Protein AF-A0A3B8R9E9-F1 (afdb_monomer)

Solvent-accessible surface area (backbone atoms only — not comparable to full-atom values): 7910 Å² total; per-residue (Å²): 133,67,53,86,63,65,32,71,59,82,56,64,46,71,49,72,71,57,78,67,48,87,86,60,76,97,75,67,92,55,97,74,45,78,90,72,31,77,39,65,69,57,92,85,34,73,48,46,55,46,18,52,51,32,53,78,43,42,96,69,59,94,44,67,72,58,50,52,53,50,50,54,52,49,51,46,51,55,60,73,65,45,82,57,52,85,53,50,85,75,56,85,48,64,53,78,55,67,84,47,95,59,24,66,60,44,26,51,55,36,17,58,70,66,38,56,73,68,55,25,53,53,59,75,45,69,87,110

Structure (mmCIF, N/CA/C/O backbone):
data_AF-A0A3B8R9E9-F1
#
_entry.id   AF-A0A3B8R9E9-F1
#
loop_
_atom_site.group_PDB
_atom_site.id
_atom_site.type_symbol
_atom_site.label_atom_id
_atom_site.label_alt_id
_atom_site.label_comp_id
_atom_site.label_asym_id
_atom_site.label_entity_id
_atom_site.label_seq_id
_atom_site.pdbx_PDB_ins_code
_atom_site.Cartn_x
_atom_site.Cartn_y
_atom_site.Cartn_z
_atom_site.occupancy
_atom_site.B_iso_or_equiv
_atom_site.auth_seq_id
_atom_site.auth_comp_id
_atom_site.auth_asym_id
_atom_site.auth_atom_id
_atom_site.pdbx_PDB_model_num
ATOM 1 N N . VAL A 1 1 ? 20.830 -6.294 1.725 1.00 44.34 1 VAL A N 1
ATOM 2 C CA . VAL A 1 1 ? 20.543 -5.879 0.331 1.00 44.34 1 VAL A CA 1
ATOM 3 C C . VAL A 1 1 ? 19.472 -4.838 0.498 1.00 44.34 1 VAL A C 1
ATOM 5 O O . VAL A 1 1 ? 18.475 -5.195 1.088 1.00 44.34 1 VAL A O 1
ATOM 8 N N . THR A 1 2 ? 19.711 -3.575 0.154 1.00 51.25 2 THR A N 1
ATOM 9 C CA . THR A 1 2 ? 18.706 -2.544 0.434 1.00 51.25 2 THR A CA 1
ATOM 10 C C . THR A 1 2 ? 17.597 -2.617 -0.610 1.00 51.25 2 THR A C 1
ATOM 12 O O . THR A 1 2 ? 17.887 -2.730 -1.805 1.00 51.25 2 THR A O 1
ATOM 15 N N . ASP A 1 3 ? 16.340 -2.512 -0.184 1.00 60.72 3 ASP A N 1
ATOM 16 C CA . ASP A 1 3 ? 15.167 -2.512 -1.072 1.00 60.72 3 ASP A CA 1
ATOM 17 C C . ASP A 1 3 ? 14.981 -1.184 -1.832 1.00 60.72 3 ASP A C 1
ATOM 19 O O . ASP A 1 3 ? 13.965 -0.958 -2.486 1.00 60.72 3 ASP A O 1
ATOM 23 N N . ARG A 1 4 ? 16.024 -0.339 -1.860 1.00 62.94 4 ARG A N 1
ATOM 24 C CA . ARG A 1 4 ? 16.156 0.931 -2.612 1.00 62.94 4 ARG A CA 1
ATOM 25 C C . ARG A 1 4 ? 15.824 0.862 -4.108 1.00 62.94 4 ARG A C 1
ATOM 27 O O . ARG A 1 4 ? 15.844 1.865 -4.808 1.00 62.94 4 ARG A O 1
ATOM 34 N N . TYR A 1 5 ? 15.662 -0.338 -4.654 1.00 71.44 5 TYR A N 1
ATOM 35 C CA . TYR A 1 5 ? 15.314 -0.539 -6.059 1.00 71.44 5 TYR A CA 1
ATOM 36 C C . TYR A 1 5 ? 13.828 -0.848 -6.256 1.00 71.44 5 TYR A C 1
ATOM 38 O O . TYR A 1 5 ? 13.407 -1.012 -7.398 1.00 71.44 5 TYR A O 1
ATOM 46 N N . CYS A 1 6 ? 13.042 -0.910 -5.172 1.00 79.31 6 CYS A N 1
ATOM 47 C CA . CYS A 1 6 ? 11.605 -1.182 -5.194 1.00 79.31 6 CYS A CA 1
ATOM 48 C C . CYS A 1 6 ? 11.264 -2.446 -6.004 1.00 79.31 6 CYS A C 1
ATOM 50 O O . CYS A 1 6 ? 10.344 -2.460 -6.822 1.00 79.31 6 CYS A O 1
ATOM 52 N N . CYS A 1 7 ? 12.065 -3.500 -5.831 1.00 83.06 7 CYS A N 1
ATOM 53 C CA . CYS A 1 7 ? 11.949 -4.719 -6.630 1.00 83.06 7 CYS A CA 1
ATOM 54 C C . CYS A 1 7 ? 11.025 -5.774 -6.017 1.00 83.06 7 CYS A C 1
ATOM 56 O O . CYS A 1 7 ? 10.704 -6.760 -6.677 1.00 83.06 7 CYS A O 1
ATOM 58 N N . SER A 1 8 ? 10.653 -5.599 -4.757 1.00 83.50 8 SER A N 1
ATOM 59 C CA . SER A 1 8 ? 9.840 -6.518 -3.977 1.00 83.50 8 SER A CA 1
ATOM 60 C C . SER A 1 8 ? 8.591 -5.796 -3.491 1.00 83.50 8 SER A C 1
ATOM 62 O O . SER A 1 8 ? 8.602 -4.603 -3.188 1.00 83.50 8 SER A O 1
ATOM 64 N N . LEU A 1 9 ? 7.494 -6.538 -3.466 1.00 86.75 9 LEU A N 1
ATOM 65 C CA . LEU A 1 9 ? 6.211 -6.133 -2.931 1.00 86.75 9 LEU A CA 1
ATOM 66 C C . LEU A 1 9 ? 5.655 -7.295 -2.126 1.00 86.75 9 LEU A C 1
ATOM 68 O O . LEU A 1 9 ? 5.687 -8.437 -2.584 1.00 86.75 9 LEU A O 1
ATOM 72 N N . PHE A 1 10 ? 5.093 -6.973 -0.975 1.00 84.00 10 PHE A N 1
ATOM 73 C CA . PHE A 1 10 ? 4.294 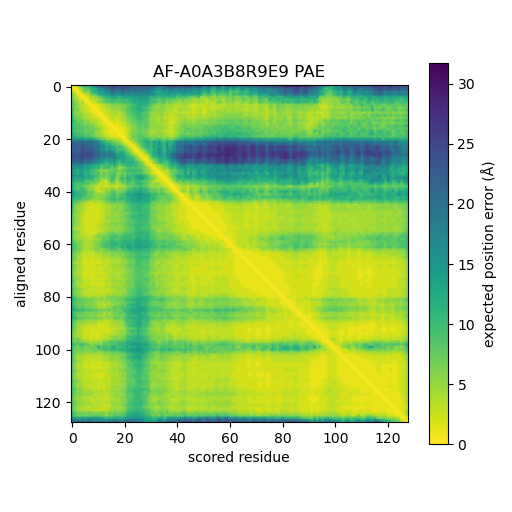-7.888 -0.184 1.00 84.00 10 PHE A CA 1
ATOM 74 C C . PHE A 1 10 ? 3.089 -7.115 0.354 1.00 84.00 10 PHE A C 1
ATOM 76 O O . PHE A 1 10 ? 3.140 -5.894 0.532 1.00 84.00 10 PHE A O 1
ATOM 83 N N . LEU A 1 11 ? 1.985 -7.820 0.558 1.00 84.38 11 LEU A N 1
ATOM 84 C CA . LEU A 1 11 ? 0.832 -7.305 1.274 1.00 84.38 11 LEU A CA 1
ATOM 85 C C . LEU A 1 11 ? 0.805 -7.995 2.619 1.00 84.38 11 LEU A C 1
ATOM 87 O O . LEU A 1 11 ? 0.691 -9.216 2.698 1.00 84.38 11 LEU A O 1
ATOM 91 N N . ALA A 1 12 ? 0.849 -7.182 3.655 1.00 82.25 12 ALA A N 1
ATOM 92 C CA . ALA A 1 12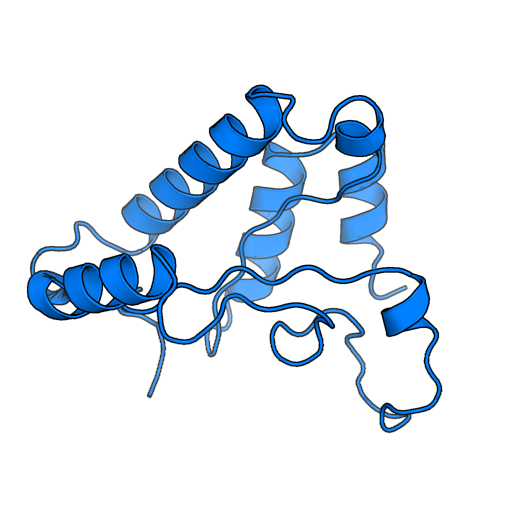 ? 0.656 -7.632 5.006 1.00 82.25 12 ALA A CA 1
ATOM 93 C C . ALA A 1 12 ? -0.669 -7.069 5.541 1.00 82.25 12 ALA A C 1
ATOM 95 O O . ALA A 1 12 ? -1.106 -5.986 5.142 1.00 82.25 12 ALA A O 1
ATOM 96 N N . VAL A 1 13 ? -1.310 -7.789 6.462 1.00 83.12 13 VAL A N 1
ATOM 97 C CA . VAL A 1 13 ? -2.436 -7.306 7.271 1.00 83.12 13 VAL A CA 1
ATOM 98 C C . VAL A 1 13 ? -2.216 -7.737 8.714 1.00 83.12 13 VAL A C 1
ATOM 100 O O . VAL A 1 13 ? -1.913 -8.901 8.968 1.00 83.12 13 VAL A O 1
ATOM 103 N N . ASN A 1 14 ? -2.422 -6.818 9.655 1.00 80.56 14 ASN A N 1
ATOM 104 C CA . ASN A 1 14 ? -2.448 -7.147 11.074 1.00 80.56 14 ASN A CA 1
ATOM 105 C C . ASN A 1 14 ? -3.862 -7.009 11.659 1.00 80.56 14 ASN A C 1
ATOM 107 O O . ASN A 1 14 ? -4.695 -6.256 11.149 1.00 80.56 14 ASN A O 1
ATOM 111 N N . THR A 1 15 ? -4.142 -7.758 12.723 1.00 77.75 15 THR A N 1
ATOM 112 C CA . THR A 1 15 ? -5.424 -7.728 13.444 1.00 77.75 15 THR A CA 1
ATOM 113 C C . THR A 1 15 ? -5.178 -7.447 14.917 1.00 77.75 15 THR A C 1
ATOM 115 O O . THR A 1 15 ? -4.109 -7.765 15.427 1.00 77.75 15 THR A O 1
ATOM 118 N N . LEU A 1 16 ? -6.173 -6.888 15.616 1.00 76.62 16 LEU A N 1
ATOM 119 C CA . LEU A 1 16 ? -6.072 -6.682 17.067 1.00 76.62 16 LEU A CA 1
ATOM 120 C C . LEU A 1 16 ? -5.788 -7.993 17.809 1.00 76.62 16 LEU A C 1
ATOM 122 O O . LEU A 1 16 ? -4.954 -7.999 18.697 1.00 76.62 16 LEU A O 1
ATOM 126 N N . GLU A 1 17 ? -6.415 -9.097 17.392 1.00 80.75 17 GLU A N 1
ATOM 127 C CA . GLU A 1 17 ? -6.154 -10.434 17.942 1.00 80.75 17 GLU A CA 1
ATOM 128 C C . GLU A 1 17 ? -4.671 -10.807 17.866 1.00 80.75 17 GLU A C 1
ATOM 130 O O . GLU A 1 17 ? -4.095 -11.247 18.855 1.00 80.75 17 GLU A O 1
ATOM 135 N N . TYR A 1 18 ? -4.055 -10.619 16.698 1.00 75.50 18 TYR A N 1
ATOM 136 C CA . TYR A 1 18 ? -2.652 -10.963 16.492 1.00 75.50 18 TYR A CA 1
ATOM 137 C C . TYR A 1 18 ? -1.725 -10.034 17.297 1.00 75.50 18 TYR A C 1
ATOM 139 O O . TYR A 1 18 ? -0.834 -10.512 17.990 1.00 75.50 18 TYR A O 1
ATOM 147 N N . LEU A 1 19 ? -2.014 -8.726 17.314 1.00 70.44 19 LEU A N 1
ATOM 148 C CA . LEU A 1 19 ? -1.296 -7.718 18.115 1.00 70.44 19 LEU A CA 1
ATOM 149 C C . LEU A 1 19 ? -1.421 -7.893 19.641 1.00 70.44 19 LEU A C 1
ATOM 151 O O . LEU A 1 19 ? -0.673 -7.264 20.398 1.00 70.44 19 LEU A O 1
ATOM 155 N N . GLU A 1 20 ? -2.427 -8.638 20.097 1.00 72.94 20 GLU A N 1
ATOM 156 C CA . GLU A 1 20 ? -2.690 -8.952 21.505 1.00 72.94 20 GLU A CA 1
ATOM 157 C C . GLU A 1 20 ? -2.190 -10.352 21.895 1.00 72.94 20 GLU A C 1
ATOM 159 O O . GLU A 1 20 ? -2.342 -10.748 23.050 1.00 72.94 20 GLU A O 1
ATOM 164 N N . SER A 1 21 ? -1.605 -11.111 20.961 1.00 70.81 21 SER A N 1
ATOM 165 C CA . SER A 1 21 ? -1.057 -12.432 21.260 1.00 70.81 21 SER A CA 1
ATOM 166 C C . SER A 1 21 ? 0.255 -12.322 22.054 1.00 70.81 21 SER A C 1
ATOM 168 O O . SER A 1 21 ? 1.160 -11.582 21.685 1.00 70.81 21 SER A O 1
ATOM 170 N N . ASP A 1 22 ? 0.363 -13.069 23.160 1.00 59.97 22 ASP A N 1
ATOM 171 C CA . ASP A 1 22 ? 1.551 -13.120 24.041 1.00 59.97 22 ASP A CA 1
ATOM 172 C C . ASP A 1 22 ? 2.736 -13.906 23.419 1.00 59.97 22 ASP A C 1
ATOM 174 O O . ASP A 1 22 ? 3.700 -14.234 24.114 1.00 59.97 22 ASP A O 1
ATOM 178 N N . ASP A 1 23 ? 2.652 -14.272 22.135 1.00 58.59 23 ASP A N 1
ATOM 179 C CA . ASP A 1 23 ? 3.642 -15.110 21.444 1.00 58.59 23 ASP A CA 1
ATOM 180 C C . ASP A 1 23 ? 4.830 -14.302 20.869 1.00 58.59 23 ASP A C 1
ATOM 182 O O . ASP A 1 23 ? 5.790 -14.904 20.381 1.00 58.59 23 ASP A O 1
ATOM 186 N N . GLU A 1 24 ? 4.812 -12.964 20.959 1.00 55.97 24 GLU A N 1
ATOM 187 C CA . GLU A 1 24 ? 5.911 -12.086 20.525 1.00 55.97 24 GLU A CA 1
ATOM 188 C C . GLU A 1 24 ? 6.794 -11.630 21.706 1.00 55.97 24 GLU A C 1
ATOM 190 O O . GLU A 1 24 ? 6.320 -11.355 22.812 1.00 55.97 24 GLU A O 1
ATOM 195 N N . GLU A 1 25 ? 8.116 -11.596 21.487 1.00 54.69 25 GLU A N 1
ATOM 196 C CA . GLU A 1 25 ? 9.101 -11.193 22.499 1.00 54.69 25 GLU A CA 1
ATOM 197 C C . GLU A 1 25 ? 8.822 -9.744 22.971 1.00 54.69 25 GLU A C 1
ATOM 199 O O . GLU A 1 25 ? 8.587 -8.861 22.150 1.00 54.69 25 GLU A O 1
ATOM 204 N N . PRO A 1 26 ? 8.867 -9.461 24.286 1.00 50.16 26 PRO A N 1
ATOM 205 C CA . PRO A 1 26 ? 8.310 -8.244 24.898 1.00 50.16 26 PRO A CA 1
ATOM 206 C C . PRO A 1 26 ? 9.045 -6.920 24.599 1.00 50.16 26 PRO A C 1
ATOM 208 O O . PRO A 1 26 ? 8.743 -5.917 25.247 1.00 50.16 26 PRO A O 1
ATOM 211 N N . ASP A 1 27 ? 9.997 -6.900 23.666 1.00 46.97 27 ASP A N 1
ATOM 212 C CA . ASP A 1 27 ? 10.987 -5.825 23.514 1.00 46.97 27 ASP A CA 1
ATOM 213 C C . ASP A 1 27 ? 11.005 -5.146 22.129 1.00 46.97 27 ASP A C 1
ATOM 215 O O . ASP A 1 27 ? 11.922 -4.363 21.876 1.00 46.97 27 ASP A O 1
ATOM 219 N N . ASP A 1 28 ? 10.024 -5.368 21.242 1.00 51.59 28 ASP A N 1
ATOM 220 C CA . ASP A 1 28 ? 9.967 -4.577 20.005 1.00 51.59 28 ASP A CA 1
ATOM 221 C C . ASP A 1 28 ? 9.249 -3.233 20.238 1.00 51.59 28 ASP A C 1
ATOM 223 O O . ASP A 1 28 ? 8.048 -3.153 20.520 1.00 51.59 28 ASP A O 1
ATOM 227 N N . GLU A 1 29 ? 10.010 -2.138 20.150 1.00 51.19 29 GLU A N 1
ATOM 228 C CA . GLU A 1 29 ? 9.532 -0.753 20.276 1.00 51.19 29 GLU A CA 1
ATOM 229 C C . GLU A 1 29 ? 8.513 -0.372 19.178 1.00 51.19 29 GLU A C 1
ATOM 231 O O . GLU A 1 29 ? 7.948 0.730 19.199 1.00 51.19 29 GLU A O 1
ATOM 236 N N . SER A 1 30 ? 8.219 -1.279 18.241 1.00 52.94 30 SER A N 1
ATOM 237 C CA . SER A 1 30 ? 7.322 -1.031 17.121 1.00 52.94 30 SER A CA 1
ATOM 238 C C . SER A 1 30 ? 6.443 -2.243 16.816 1.00 52.94 30 SER A C 1
ATOM 240 O O . SER A 1 30 ? 6.761 -3.011 15.929 1.00 52.94 30 SER A O 1
ATOM 242 N N . LYS A 1 31 ? 5.244 -2.306 17.422 1.00 55.81 31 LYS A N 1
ATOM 243 C CA . LYS A 1 31 ? 4.119 -3.233 17.106 1.00 55.81 31 LYS A CA 1
ATOM 244 C C . LYS A 1 31 ? 3.684 -3.324 15.619 1.00 55.81 31 LYS A C 1
ATOM 246 O O . LYS A 1 31 ? 2.609 -3.830 15.304 1.00 55.81 31 LYS A O 1
ATOM 251 N N . TRP A 1 32 ? 4.403 -2.688 14.705 1.00 61.44 32 TRP A N 1
ATOM 252 C CA . TRP A 1 32 ? 3.983 -2.404 13.341 1.00 61.44 32 TRP A CA 1
ATOM 253 C C . TRP A 1 32 ? 5.072 -2.735 12.314 1.00 61.44 32 TRP A C 1
ATOM 255 O O . TRP A 1 32 ? 5.021 -2.190 11.210 1.00 61.44 32 TRP A O 1
ATOM 265 N N . HIS A 1 33 ? 6.023 -3.626 12.612 1.00 61.03 33 HIS A N 1
ATOM 266 C CA . HIS A 1 33 ? 6.998 -4.059 11.611 1.00 61.03 33 HIS A CA 1
ATOM 267 C C . HIS A 1 33 ? 6.389 -5.034 10.595 1.00 61.03 33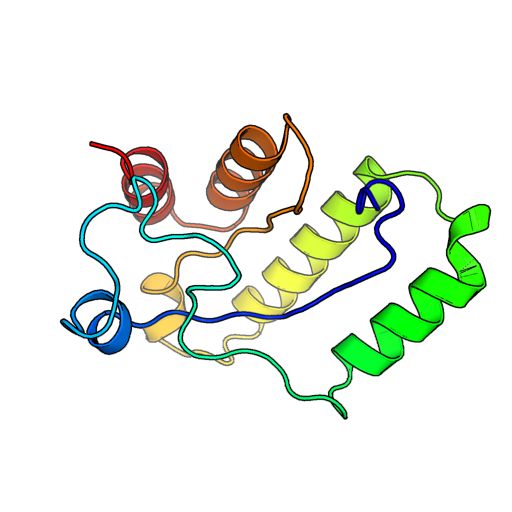 HIS A C 1
ATOM 269 O O . HIS A 1 33 ? 5.615 -5.904 10.978 1.00 61.03 33 HIS A O 1
ATOM 275 N N . PRO A 1 34 ? 6.686 -4.911 9.288 1.00 61.06 34 PRO A N 1
ATOM 276 C CA . PRO A 1 34 ? 6.053 -5.741 8.264 1.00 61.06 34 PRO A CA 1
ATOM 277 C C . PRO A 1 34 ? 6.180 -7.266 8.432 1.00 61.06 34 PRO A C 1
ATOM 279 O O . PRO A 1 34 ? 5.335 -8.004 7.929 1.00 61.06 34 PRO A O 1
ATOM 282 N N . ASP A 1 35 ? 7.229 -7.736 9.103 1.00 57.81 35 ASP A N 1
ATOM 283 C CA . ASP A 1 35 ? 7.481 -9.138 9.452 1.00 57.81 35 ASP A CA 1
ATOM 284 C C . ASP A 1 35 ? 6.713 -9.623 10.695 1.00 57.81 35 ASP A C 1
ATOM 286 O O . ASP A 1 35 ? 6.590 -10.831 10.888 1.00 57.81 35 ASP A O 1
ATOM 290 N N . GLU A 1 36 ? 6.112 -8.707 11.457 1.00 58.34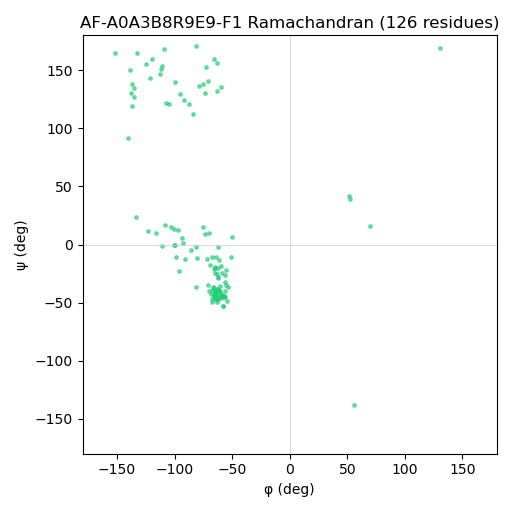 36 GLU A N 1
ATOM 291 C CA . GLU A 1 36 ? 5.256 -8.954 12.632 1.00 58.34 36 GLU A CA 1
ATOM 292 C C . GLU A 1 36 ? 3.755 -8.833 12.301 1.00 58.34 36 GLU A C 1
ATOM 294 O O . GLU A 1 36 ? 2.895 -8.699 13.172 1.00 58.34 36 GLU A O 1
ATOM 299 N N . TRP A 1 37 ? 3.380 -8.796 11.020 1.00 72.12 37 TRP A N 1
ATOM 300 C CA . TRP A 1 37 ? 1.968 -8.724 10.640 1.00 72.12 37 TRP A CA 1
ATOM 301 C C . TRP A 1 37 ? 1.423 -10.136 10.448 1.00 72.12 37 TRP A C 1
ATOM 303 O O . TRP A 1 37 ? 1.927 -10.908 9.633 1.00 72.12 37 TRP A O 1
ATOM 313 N N . GLY A 1 38 ? 0.344 -10.457 11.165 1.00 70.31 38 GLY A N 1
ATOM 314 C CA . GLY A 1 38 ? -0.157 -11.830 11.263 1.00 70.31 38 GLY A CA 1
ATOM 315 C C . GLY A 1 38 ? -0.606 -12.502 9.969 1.00 70.31 38 GLY A C 1
ATOM 316 O O . GLY A 1 38 ? -0.793 -13.719 9.943 1.00 70.31 38 GLY A O 1
ATOM 317 N N . TYR A 1 39 ? -0.782 -11.742 8.887 1.00 75.31 39 TYR A N 1
ATOM 318 C CA . TYR A 1 39 ? -1.192 -12.272 7.594 1.00 75.31 39 TYR A CA 1
ATOM 319 C C . TYR A 1 39 ? -0.383 -11.633 6.468 1.00 75.31 39 TYR A C 1
ATOM 321 O O . TYR A 1 39 ? -0.479 -10.430 6.247 1.00 75.31 39 TYR A O 1
ATOM 329 N N . SER A 1 40 ? 0.352 -12.446 5.710 1.00 74.25 40 SER A N 1
ATOM 330 C CA . SER A 1 40 ? 1.079 -12.030 4.507 1.00 74.25 40 SER A CA 1
ATOM 331 C C . SER A 1 40 ? 0.596 -12.779 3.266 1.00 74.25 40 SER A C 1
ATOM 333 O O . SER A 1 40 ? -0.036 -13.840 3.346 1.00 74.25 40 SER A O 1
ATOM 335 N N . ASP A 1 41 ? 0.859 -12.220 2.087 1.00 77.12 41 ASP A N 1
ATOM 336 C CA . ASP A 1 41 ? 0.583 -12.901 0.832 1.00 77.12 41 ASP A CA 1
ATOM 337 C C . ASP A 1 41 ? 1.556 -14.075 0.587 1.00 77.12 41 ASP A C 1
ATOM 339 O O . ASP A 1 41 ? 2.742 -14.025 0.901 1.00 77.12 41 ASP A O 1
ATOM 343 N N . GLY A 1 42 ? 1.039 -15.188 0.057 1.00 75.56 42 GLY A N 1
ATOM 344 C CA . GLY A 1 42 ? 1.814 -16.422 -0.124 1.00 75.56 42 GLY A CA 1
ATOM 345 C C . GLY A 1 42 ? 2.701 -16.450 -1.380 1.00 75.56 42 GLY A C 1
ATOM 346 O O . GLY A 1 42 ? 2.554 -15.643 -2.292 1.00 75.56 42 GLY A O 1
ATOM 347 N N . HIS A 1 43 ? 3.557 -17.475 -1.480 1.00 73.75 43 HIS A N 1
ATOM 348 C CA . HIS A 1 43 ? 4.565 -17.655 -2.543 1.00 73.75 43 HIS A CA 1
ATOM 349 C C . HIS A 1 43 ? 4.040 -17.644 -3.996 1.00 73.75 43 HIS A C 1
ATOM 351 O O . HIS A 1 43 ? 4.814 -17.371 -4.908 1.00 73.75 43 HIS A O 1
ATOM 357 N N . ASP A 1 44 ? 2.756 -17.925 -4.230 1.00 81.44 44 ASP A N 1
ATOM 358 C CA . ASP A 1 44 ? 2.138 -17.932 -5.569 1.00 81.44 44 ASP A CA 1
ATOM 359 C C . ASP A 1 44 ? 1.182 -16.741 -5.804 1.00 81.44 44 ASP A C 1
ATOM 361 O O . ASP A 1 44 ? 0.357 -16.768 -6.725 1.00 81.44 44 ASP A O 1
ATOM 365 N N . SER A 1 45 ? 1.265 -15.690 -4.977 1.00 86.75 45 SER A N 1
ATOM 366 C CA . SER A 1 45 ? 0.411 -14.503 -5.091 1.00 86.75 45 SER A CA 1
ATOM 367 C C . SER A 1 45 ? 0.670 -13.716 -6.387 1.00 86.75 45 SER A C 1
ATOM 369 O O . SER A 1 45 ? 1.733 -13.789 -7.014 1.00 86.75 45 SER A O 1
ATOM 371 N N . GLU A 1 46 ? -0.304 -12.897 -6.794 1.00 89.44 46 GLU A N 1
ATOM 372 C CA . GLU A 1 46 ? -0.099 -11.939 -7.890 1.00 89.44 46 GLU A CA 1
ATOM 373 C C . GLU A 1 46 ? 0.989 -10.901 -7.554 1.00 89.44 46 GLU A C 1
ATOM 375 O O . GLU A 1 46 ? 1.687 -10.436 -8.454 1.00 89.44 46 GLU A O 1
ATOM 380 N N . LEU A 1 47 ? 1.205 -10.590 -6.271 1.00 88.44 47 LEU A N 1
ATOM 381 C CA . LEU A 1 47 ? 2.267 -9.684 -5.822 1.00 88.44 47 LEU A CA 1
ATOM 382 C C . LEU A 1 47 ? 3.659 -10.305 -5.965 1.00 88.44 47 LEU A C 1
ATOM 384 O O . LEU A 1 47 ? 4.588 -9.604 -6.363 1.00 88.44 47 LEU A O 1
ATOM 388 N N . VAL A 1 48 ? 3.812 -11.618 -5.768 1.00 86.56 48 VAL A N 1
ATOM 389 C CA . VAL A 1 48 ? 5.074 -12.316 -6.064 1.00 86.56 48 VAL A CA 1
ATOM 390 C C . VAL A 1 48 ? 5.386 -12.260 -7.564 1.00 86.56 48 VAL A C 1
ATOM 392 O O . VAL A 1 48 ? 6.524 -11.995 -7.965 1.00 86.56 48 VAL A O 1
ATOM 395 N N . LYS A 1 49 ? 4.377 -12.436 -8.427 1.00 90.38 49 LYS A N 1
ATOM 396 C CA . LYS A 1 49 ? 4.544 -12.303 -9.889 1.00 90.38 49 LYS A CA 1
ATOM 397 C C . LYS A 1 49 ? 4.903 -10.869 -10.295 1.00 90.38 49 LYS A C 1
ATOM 399 O O . LYS A 1 49 ? 5.759 -10.669 -11.164 1.00 90.38 49 LYS A O 1
ATOM 404 N N . LEU A 1 50 ? 4.286 -9.872 -9.658 1.00 90.94 50 LEU A N 1
ATOM 405 C CA . LEU A 1 50 ? 4.621 -8.459 -9.849 1.00 90.94 50 LEU A CA 1
ATOM 406 C C . LEU A 1 50 ? 6.042 -8.148 -9.374 1.00 90.94 50 LEU A C 1
ATOM 408 O O . LEU A 1 50 ? 6.789 -7.528 -10.124 1.00 90.94 50 LEU A O 1
ATOM 412 N N . SER A 1 51 ? 6.453 -8.647 -8.208 1.00 89.62 51 SER A N 1
ATOM 413 C CA . SER A 1 51 ? 7.819 -8.512 -7.682 1.00 89.62 51 SER A CA 1
ATOM 414 C C . SER A 1 51 ? 8.850 -9.071 -8.656 1.00 89.62 51 SER A C 1
ATOM 416 O O . SER A 1 51 ? 9.826 -8.408 -8.995 1.00 89.62 51 SER A O 1
ATOM 418 N N . LYS A 1 52 ? 8.594 -10.256 -9.223 1.00 89.50 52 LYS A N 1
ATOM 419 C CA . LYS A 1 52 ? 9.448 -10.807 -10.282 1.00 89.50 52 LYS A CA 1
ATOM 420 C C . LYS A 1 52 ? 9.552 -9.861 -11.484 1.00 89.50 52 LYS A C 1
ATOM 422 O O . LYS A 1 52 ? 10.647 -9.631 -11.989 1.00 89.50 52 LYS A O 1
ATOM 427 N N . THR A 1 53 ? 8.431 -9.288 -11.916 1.00 90.56 53 THR A N 1
ATOM 428 C CA . THR A 1 53 ? 8.399 -8.345 -13.045 1.00 90.56 53 THR A CA 1
ATOM 429 C C . THR A 1 53 ? 9.167 -7.058 -12.727 1.00 90.56 53 THR A C 1
ATOM 431 O O . THR A 1 53 ? 9.921 -6.572 -13.570 1.00 90.56 53 THR A O 1
ATOM 434 N N . LEU A 1 54 ? 9.024 -6.517 -11.515 1.00 89.69 54 LEU A N 1
ATOM 435 C CA . LEU A 1 54 ? 9.770 -5.349 -11.043 1.00 89.69 54 LEU A CA 1
ATOM 436 C C . LEU A 1 54 ? 11.271 -5.637 -11.012 1.00 89.69 54 LEU A C 1
ATOM 438 O O . LEU A 1 54 ? 12.047 -4.864 -11.567 1.00 89.69 54 LEU A O 1
ATOM 442 N N . TRP A 1 55 ? 11.676 -6.785 -10.465 1.00 88.81 55 TRP A N 1
ATOM 443 C CA . TRP A 1 55 ? 13.069 -7.224 -10.464 1.00 88.81 55 TRP A CA 1
ATOM 444 C C . TRP A 1 55 ? 13.643 -7.357 -11.880 1.00 88.81 55 TRP A C 1
ATOM 446 O O . TRP A 1 55 ? 14.746 -6.887 -12.145 1.00 88.81 55 TRP A O 1
ATOM 456 N N . GLU A 1 56 ? 12.909 -7.943 -12.824 1.00 91.31 56 GLU A N 1
ATOM 457 C CA . GLU A 1 56 ? 13.365 -8.077 -14.216 1.00 91.31 56 GLU A CA 1
ATOM 458 C C . GLU A 1 56 ? 13.529 -6.717 -14.923 1.00 91.31 56 GLU A C 1
ATOM 460 O O . GLU A 1 56 ? 14.343 -6.593 -15.839 1.00 91.31 56 GLU A O 1
ATOM 465 N N . ASN A 1 57 ? 12.811 -5.682 -14.470 1.00 89.00 57 ASN A N 1
ATOM 466 C CA . ASN A 1 57 ? 12.753 -4.365 -15.110 1.00 89.00 57 ASN A CA 1
ATOM 467 C C . ASN A 1 57 ? 13.318 -3.215 -14.252 1.00 89.00 57 ASN A C 1
ATOM 469 O O . ASN A 1 57 ? 13.194 -2.054 -14.648 1.00 89.00 57 ASN A O 1
ATOM 473 N N . HIS A 1 58 ? 13.974 -3.497 -13.121 1.00 86.44 58 HIS A N 1
ATOM 474 C CA . HIS A 1 58 ? 14.390 -2.483 -12.137 1.00 86.44 58 HIS A CA 1
ATOM 475 C C . HIS A 1 58 ? 15.264 -1.364 -12.722 1.00 86.44 58 HIS A C 1
ATOM 477 O O . HIS A 1 58 ? 15.142 -0.206 -12.336 1.00 86.44 58 HIS A O 1
ATOM 483 N N . ASN A 1 59 ? 16.085 -1.677 -13.730 1.00 86.94 59 ASN A N 1
ATOM 484 C CA . ASN A 1 59 ? 16.93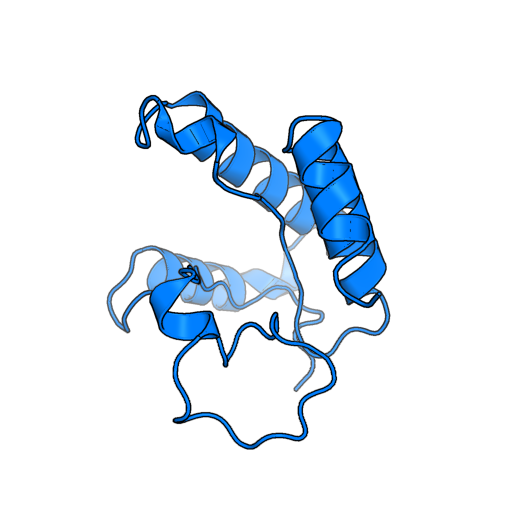0 -0.700 -14.428 1.00 86.94 59 ASN A CA 1
ATOM 485 C C . ASN A 1 59 ? 16.149 0.333 -15.262 1.00 86.94 59 ASN A C 1
ATOM 487 O O . ASN A 1 59 ? 16.739 1.286 -15.764 1.00 86.94 59 ASN A O 1
ATOM 491 N N . THR A 1 60 ? 14.843 0.132 -15.451 1.00 87.38 60 THR A N 1
ATOM 492 C CA . THR A 1 60 ? 13.959 1.015 -16.228 1.00 87.38 60 THR A CA 1
ATOM 493 C C . THR A 1 60 ? 12.953 1.769 -15.360 1.00 87.38 60 THR A C 1
ATOM 495 O O . THR A 1 60 ? 12.174 2.564 -15.887 1.00 87.38 60 THR A O 1
ATOM 498 N N . LEU A 1 61 ? 12.962 1.542 -14.040 1.00 81.88 61 LEU A N 1
ATOM 499 C CA . LEU A 1 61 ? 12.061 2.235 -13.129 1.00 81.88 61 LEU A CA 1
ATOM 500 C C . LEU A 1 61 ? 12.356 3.746 -13.140 1.00 81.88 61 LEU A C 1
ATOM 502 O O . LEU A 1 61 ? 13.513 4.141 -12.986 1.00 81.88 61 LEU A O 1
ATOM 506 N N . PRO A 1 62 ? 11.330 4.610 -13.266 1.00 84.69 62 PRO A N 1
ATOM 507 C CA . PRO A 1 62 ? 11.517 6.065 -13.267 1.00 84.69 62 PRO A CA 1
ATOM 508 C C . PRO A 1 62 ? 12.058 6.642 -11.946 1.00 84.69 62 PRO A C 1
ATOM 510 O O . PRO A 1 62 ? 12.413 7.819 -11.900 1.00 84.69 62 PRO A O 1
ATOM 513 N N . GLY A 1 63 ? 12.096 5.835 -10.881 1.00 85.69 63 GLY A N 1
ATOM 514 C CA . GLY A 1 63 ? 12.591 6.181 -9.548 1.00 85.69 63 GLY A CA 1
ATOM 515 C C . GLY A 1 63 ? 11.608 5.809 -8.433 1.00 85.69 63 GLY A C 1
ATOM 516 O O . GLY A 1 63 ? 10.443 5.501 -8.693 1.00 85.69 63 GLY A O 1
ATOM 517 N N . GLU A 1 64 ? 12.073 5.884 -7.185 1.00 86.06 64 GLU A N 1
ATOM 518 C CA . GLU A 1 64 ? 11.308 5.523 -5.978 1.00 86.06 64 GLU A CA 1
ATOM 519 C C . GLU A 1 64 ? 10.014 6.342 -5.843 1.00 86.06 64 GLU A C 1
ATOM 521 O O . GLU A 1 64 ? 8.938 5.787 -5.648 1.00 86.06 64 GLU A O 1
ATOM 526 N N . ALA A 1 65 ? 10.069 7.659 -6.069 1.00 87.88 65 ALA A N 1
ATOM 527 C CA . ALA A 1 65 ? 8.885 8.518 -5.981 1.00 87.88 65 ALA A CA 1
ATOM 528 C C . ALA A 1 65 ? 7.778 8.125 -6.977 1.00 87.88 65 ALA A C 1
ATOM 530 O O . ALA A 1 65 ? 6.592 8.225 -6.665 1.00 87.88 65 ALA A O 1
ATOM 531 N N . PHE A 1 66 ? 8.139 7.674 -8.184 1.00 89.31 66 PHE A N 1
ATOM 532 C CA . PHE A 1 66 ? 7.153 7.168 -9.143 1.00 89.31 66 PHE A CA 1
ATOM 533 C C . PHE A 1 66 ? 6.501 5.886 -8.617 1.00 89.31 66 PHE A C 1
ATOM 535 O O . PHE A 1 66 ? 5.280 5.744 -8.678 1.00 89.31 66 PHE A O 1
ATOM 542 N N . PHE A 1 67 ? 7.313 4.985 -8.065 1.00 90.31 67 PHE A N 1
ATOM 543 C CA . PHE A 1 67 ? 6.854 3.728 -7.495 1.00 90.31 67 PHE A CA 1
ATOM 544 C C . PHE A 1 67 ? 5.918 3.940 -6.298 1.00 90.31 67 PHE A C 1
ATOM 546 O O . PHE A 1 67 ? 4.807 3.415 -6.294 1.00 90.31 67 PHE A O 1
ATOM 553 N N . PHE A 1 68 ? 6.304 4.775 -5.331 1.00 91.69 68 PHE A N 1
ATOM 554 C CA . PHE A 1 68 ? 5.477 5.082 -4.162 1.00 91.69 68 PHE A CA 1
ATOM 555 C C . PHE A 1 68 ? 4.139 5.710 -4.556 1.00 91.69 68 PHE A C 1
ATOM 557 O O . PHE A 1 68 ? 3.093 5.291 -4.067 1.00 91.69 68 PHE A O 1
ATOM 564 N N . ASN A 1 69 ? 4.134 6.642 -5.515 1.00 93.31 69 ASN A N 1
ATOM 565 C CA . ASN A 1 69 ? 2.891 7.219 -6.032 1.00 93.31 69 ASN A CA 1
ATOM 566 C C . ASN A 1 69 ? 1.993 6.174 -6.712 1.00 93.31 69 ASN A C 1
ATOM 568 O O . ASN A 1 69 ? 0.767 6.222 -6.560 1.00 93.31 69 ASN A O 1
ATOM 572 N N . ALA A 1 70 ? 2.579 5.226 -7.450 1.00 93.31 70 ALA A N 1
ATOM 573 C CA . ALA A 1 70 ? 1.836 4.127 -8.057 1.00 93.31 70 ALA A CA 1
ATOM 574 C C . ALA A 1 70 ? 1.225 3.205 -6.988 1.00 93.31 70 ALA A C 1
ATOM 576 O O . ALA A 1 70 ? 0.046 2.867 -7.088 1.00 93.31 70 ALA A O 1
ATOM 577 N N . MET A 1 71 ? 1.980 2.874 -5.936 1.00 93.50 71 MET A N 1
ATOM 578 C CA . MET A 1 71 ? 1.505 2.055 -4.818 1.00 93.50 71 MET A CA 1
ATOM 579 C C . MET A 1 71 ? 0.385 2.737 -4.029 1.00 93.50 71 MET A C 1
ATOM 581 O O . MET A 1 71 ? -0.664 2.130 -3.829 1.00 93.50 71 MET A O 1
ATOM 585 N N . ILE A 1 72 ? 0.534 4.020 -3.677 1.00 95.44 72 ILE A N 1
ATOM 586 C CA . ILE A 1 72 ? -0.530 4.813 -3.033 1.00 95.44 72 ILE A CA 1
ATOM 587 C C . ILE A 1 72 ? -1.789 4.825 -3.909 1.00 95.44 72 ILE A C 1
ATOM 589 O O . ILE A 1 72 ? -2.899 4.616 -3.418 1.00 95.44 72 ILE A O 1
ATOM 593 N N . SER A 1 73 ? -1.634 5.019 -5.221 1.00 96.31 73 SER A N 1
ATOM 594 C CA . SER A 1 73 ? -2.761 5.024 -6.161 1.00 96.31 73 SER A CA 1
ATOM 595 C C . SER A 1 73 ? -3.447 3.660 -6.267 1.00 96.31 73 SER A C 1
ATOM 597 O O . SER A 1 73 ? -4.670 3.598 -6.403 1.00 96.31 73 SER A O 1
ATOM 599 N N . ALA A 1 74 ? -2.686 2.567 -6.220 1.00 94.50 74 ALA A N 1
ATOM 600 C CA . ALA A 1 74 ? -3.226 1.212 -6.219 1.00 94.50 74 ALA A CA 1
ATOM 601 C C . ALA A 1 74 ? -3.988 0.923 -4.918 1.00 94.50 74 ALA A C 1
ATOM 603 O O . ALA A 1 74 ? -5.135 0.487 -4.967 1.00 94.50 74 ALA A O 1
ATOM 604 N N . MET A 1 75 ? -3.409 1.252 -3.761 1.00 93.50 75 MET A N 1
ATOM 605 C CA . MET A 1 75 ? -4.063 1.076 -2.462 1.00 93.50 75 MET A CA 1
ATOM 606 C C . MET A 1 75 ? -5.340 1.901 -2.339 1.00 93.50 75 MET A C 1
ATOM 608 O O . MET A 1 75 ? -6.358 1.398 -1.869 1.00 93.50 75 MET A O 1
ATOM 612 N N . LYS A 1 76 ? -5.328 3.137 -2.847 1.00 95.06 76 LYS A N 1
ATOM 613 C CA . LYS A 1 76 ? -6.531 3.964 -2.927 1.00 95.06 76 LYS A CA 1
ATOM 614 C C . LYS A 1 76 ? -7.627 3.303 -3.761 1.00 95.06 76 LYS A C 1
ATOM 616 O O . LYS A 1 76 ? -8.772 3.289 -3.337 1.00 95.06 76 LYS A O 1
ATOM 621 N N . GLN A 1 77 ? -7.291 2.718 -4.911 1.00 95.38 77 GLN A N 1
ATOM 622 C CA . GLN A 1 77 ? -8.273 1.989 -5.723 1.00 95.38 77 GLN A CA 1
ATOM 623 C C . GLN A 1 77 ? -8.838 0.770 -4.989 1.00 95.38 77 GLN A C 1
ATOM 625 O O . GLN A 1 77 ? -10.033 0.506 -5.092 1.00 95.38 77 GLN A O 1
ATOM 630 N N . VAL A 1 78 ? -8.010 0.043 -4.230 1.00 91.88 78 VAL A N 1
ATOM 631 C CA . VAL A 1 78 ? -8.478 -1.076 -3.398 1.00 91.88 78 VAL A CA 1
ATOM 632 C C . VAL A 1 78 ? -9.447 -0.576 -2.326 1.00 91.88 78 VAL A C 1
ATOM 634 O O . VAL A 1 78 ? -10.537 -1.133 -2.200 1.00 91.88 78 VAL A O 1
ATOM 637 N N . LYS A 1 79 ? -9.105 0.502 -1.614 1.00 92.56 79 LYS A N 1
ATOM 638 C CA . LYS A 1 79 ? -9.987 1.145 -0.632 1.00 92.56 79 LYS A CA 1
ATOM 639 C C . LYS A 1 79 ? -11.313 1.586 -1.267 1.00 92.56 79 LYS A C 1
ATOM 641 O O . LYS A 1 79 ? -12.384 1.184 -0.818 1.00 92.56 79 LYS A O 1
ATOM 646 N N . ASP A 1 80 ? -11.240 2.347 -2.358 1.00 93.69 80 ASP A N 1
ATOM 647 C CA . ASP A 1 80 ? -12.395 2.935 -3.047 1.00 93.69 80 ASP A CA 1
ATOM 648 C C . ASP A 1 80 ? -13.271 1.879 -3.751 1.00 93.69 80 ASP A C 1
ATOM 650 O O . ASP A 1 80 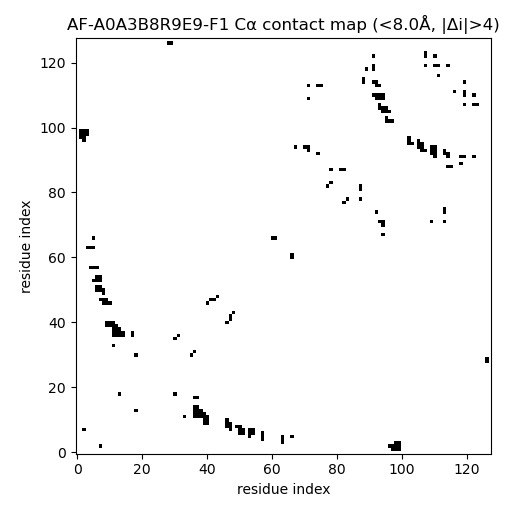? -14.434 2.142 -4.059 1.00 93.69 80 ASP A O 1
ATOM 654 N N . SER A 1 81 ? -12.751 0.666 -3.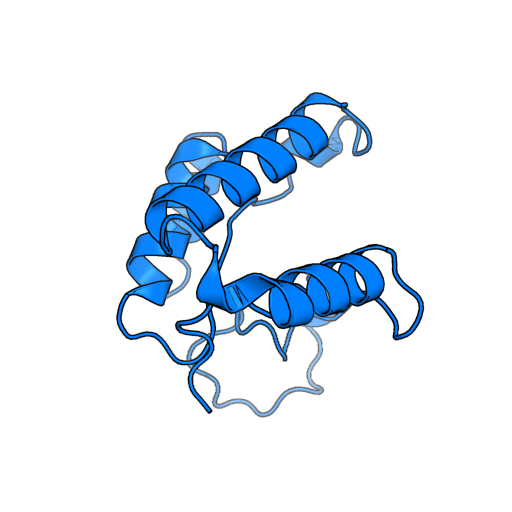984 1.00 94.19 81 SER A N 1
ATOM 655 C CA . SER A 1 81 ? -13.536 -0.453 -4.524 1.00 94.19 81 SER A CA 1
ATOM 656 C C . SER A 1 81 ? -14.644 -0.928 -3.578 1.00 94.19 81 SER A C 1
ATOM 658 O O . SER A 1 81 ? -15.575 -1.604 -4.017 1.00 94.19 81 SER A O 1
ATOM 660 N N . GLY A 1 82 ? -14.541 -0.607 -2.282 1.00 88.62 82 GLY A N 1
ATOM 661 C CA . GLY A 1 82 ? -15.496 -1.033 -1.263 1.00 88.62 82 GLY A CA 1
ATOM 662 C C . GLY A 1 82 ? -15.451 -2.531 -0.954 1.00 88.62 82 GLY A C 1
ATOM 663 O O . GLY A 1 82 ? -16.384 -3.045 -0.339 1.00 88.62 82 GLY A O 1
ATOM 664 N N . ILE A 1 83 ? -14.388 -3.244 -1.349 1.00 92.00 83 ILE A N 1
ATOM 665 C CA . ILE A 1 83 ? -14.241 -4.691 -1.111 1.00 92.00 83 ILE A CA 1
ATOM 666 C C . ILE A 1 83 ? -14.284 -5.062 0.384 1.00 92.00 83 ILE A C 1
ATOM 668 O O . ILE A 1 83 ? -14.691 -6.170 0.727 1.00 92.00 83 ILE A O 1
ATOM 672 N N . PHE A 1 84 ? -13.943 -4.121 1.272 1.00 87.44 84 PHE A N 1
ATOM 673 C CA . PHE A 1 84 ? -14.012 -4.277 2.730 1.00 87.44 84 PHE A CA 1
ATOM 674 C C . PHE A 1 84 ? -15.338 -3.785 3.344 1.00 87.44 84 PHE A C 1
ATOM 676 O O . PHE A 1 84 ? -15.530 -3.872 4.556 1.00 87.44 84 PHE A O 1
ATOM 683 N N . GLY A 1 85 ? -16.286 -3.299 2.534 1.00 91.19 85 GLY A N 1
ATOM 684 C CA . GLY A 1 85 ? -17.600 -2.845 2.994 1.00 91.19 85 GLY A CA 1
ATOM 685 C C . GLY A 1 85 ? -17.515 -1.770 4.082 1.00 91.19 85 GLY A C 1
ATOM 686 O O . GLY A 1 85 ? -16.673 -0.874 4.019 1.00 91.19 85 GLY A O 1
ATOM 687 N N . GLU A 1 86 ? -18.371 -1.875 5.101 1.00 87.81 86 GLU A N 1
ATOM 688 C CA . GLU A 1 86 ? -18.439 -0.924 6.227 1.00 87.81 86 GLU A CA 1
ATOM 689 C C . GLU A 1 86 ? -17.145 -0.885 7.061 1.00 87.81 86 GLU A C 1
ATOM 691 O O . GLU A 1 86 ? -16.817 0.151 7.631 1.00 87.81 86 GLU A O 1
ATOM 696 N N . ARG A 1 87 ? -16.360 -1.972 7.058 1.00 87.12 87 ARG A N 1
ATOM 697 C CA . ARG A 1 87 ? -15.078 -2.070 7.777 1.00 87.12 87 ARG A CA 1
ATOM 698 C C . ARG A 1 87 ? -13.967 -1.232 7.149 1.00 87.12 87 ARG A C 1
ATOM 700 O O . ARG A 1 87 ? -12.926 -1.065 7.768 1.00 87.12 87 ARG A O 1
ATOM 707 N N . THR A 1 88 ? -14.148 -0.726 5.928 1.00 88.38 88 THR A N 1
ATOM 708 C CA . THR A 1 88 ? -13.114 0.057 5.225 1.00 88.38 88 THR A CA 1
ATOM 709 C C . THR A 1 88 ? -12.642 1.257 6.054 1.00 88.38 88 THR A C 1
ATOM 711 O O . THR A 1 88 ? -11.458 1.584 6.027 1.00 88.38 88 THR A O 1
ATOM 714 N N . GLU A 1 89 ? -13.552 1.868 6.819 1.00 87.00 89 GLU A N 1
ATOM 715 C CA . GLU A 1 89 ? -13.285 3.012 7.707 1.00 87.00 89 GLU A CA 1
ATOM 716 C C . GLU A 1 89 ? -12.686 2.610 9.071 1.00 87.00 89 GLU A C 1
ATOM 718 O O . GLU A 1 89 ? -12.378 3.476 9.884 1.00 87.00 89 GLU A O 1
ATOM 723 N N . GLU A 1 90 ? -12.518 1.311 9.339 1.00 89.75 90 GLU A N 1
ATOM 724 C CA . GLU A 1 90 ? -11.819 0.769 10.517 1.00 89.75 90 GLU A CA 1
ATOM 725 C C . GLU A 1 90 ? -10.370 0.358 10.183 1.00 89.75 90 GLU A C 1
ATOM 727 O O . GLU A 1 90 ? -9.587 0.066 11.085 1.00 89.75 90 GLU A O 1
ATOM 732 N N . ILE A 1 91 ? -10.004 0.316 8.896 1.00 90.69 91 ILE A N 1
ATOM 733 C CA . ILE A 1 91 ? -8.685 -0.120 8.423 1.00 90.69 91 ILE A CA 1
ATOM 734 C C . ILE A 1 91 ? -7.785 1.099 8.226 1.00 90.69 91 ILE A C 1
ATOM 736 O O . ILE A 1 91 ? -8.141 2.031 7.506 1.00 90.69 91 ILE A O 1
ATOM 740 N N . THR A 1 92 ? -6.581 1.053 8.795 1.00 92.62 92 THR A N 1
ATOM 741 C CA . THR A 1 92 ? -5.522 2.026 8.504 1.00 92.62 92 THR A CA 1
ATOM 742 C C . THR A 1 92 ? -4.706 1.572 7.298 1.00 92.62 92 THR A C 1
ATOM 744 O O . THR A 1 92 ? -4.089 0.512 7.307 1.00 92.62 92 THR A O 1
ATOM 747 N N . TRP A 1 93 ? -4.675 2.405 6.265 1.00 93.12 93 TRP A N 1
ATOM 748 C CA . TRP A 1 93 ? -4.000 2.157 4.997 1.00 93.12 93 TRP A CA 1
ATOM 749 C C . TRP A 1 93 ? -2.706 2.965 4.905 1.00 93.12 93 TRP A C 1
ATOM 751 O O . TRP A 1 93 ? -2.754 4.192 4.930 1.00 93.12 93 TRP A O 1
ATOM 761 N N . PHE A 1 94 ? -1.559 2.320 4.734 1.00 94.00 94 PHE A N 1
ATOM 762 C CA . PHE A 1 94 ? -0.287 2.995 4.472 1.00 94.00 94 PHE A CA 1
ATOM 763 C C . PHE A 1 94 ? 0.652 2.097 3.662 1.00 94.00 94 PHE A C 1
ATOM 765 O O . PHE A 1 94 ? 0.410 0.897 3.538 1.00 94.00 94 PHE A O 1
ATOM 772 N N . ILE A 1 95 ? 1.697 2.685 3.085 1.00 93.00 95 ILE A N 1
ATOM 773 C CA . ILE A 1 95 ? 2.790 1.937 2.457 1.00 93.00 95 ILE A CA 1
ATOM 774 C C . ILE A 1 95 ? 4.070 2.138 3.265 1.00 93.00 95 ILE A C 1
ATOM 776 O O . ILE A 1 95 ? 4.278 3.211 3.827 1.00 93.00 95 ILE A O 1
ATOM 780 N N . SER A 1 96 ? 4.918 1.115 3.302 1.00 89.19 96 SER A N 1
ATOM 781 C CA . SER A 1 96 ? 6.219 1.138 3.976 1.00 89.19 96 SER A CA 1
ATOM 782 C C . SER A 1 96 ? 7.298 0.565 3.053 1.00 89.19 96 SER A C 1
ATOM 784 O O . SER A 1 96 ? 6.993 -0.045 2.022 1.00 89.19 96 SER A O 1
ATOM 786 N N . ILE A 1 97 ? 8.559 0.798 3.402 1.00 87.19 97 ILE A N 1
ATOM 787 C CA . ILE A 1 97 ? 9.733 0.278 2.705 1.00 87.19 97 ILE A CA 1
ATOM 788 C C . ILE A 1 97 ? 10.762 -0.193 3.737 1.00 87.19 97 ILE A C 1
ATOM 790 O O . ILE A 1 97 ? 11.100 0.530 4.670 1.00 87.19 97 ILE A O 1
ATOM 794 N N . SER A 1 98 ? 11.266 -1.410 3.561 1.00 80.75 98 SER A N 1
ATOM 795 C CA . SER A 1 98 ? 12.327 -1.995 4.381 1.00 80.75 98 SER A CA 1
ATOM 796 C C . SER A 1 98 ? 13.694 -1.366 4.090 1.00 80.75 98 SER A C 1
ATOM 798 O O . SER A 1 98 ? 13.968 -0.910 2.976 1.00 80.75 98 SER A O 1
ATOM 800 N N . ASP A 1 99 ? 14.576 -1.375 5.094 1.00 75.81 99 ASP A N 1
ATOM 801 C CA . ASP A 1 99 ? 15.974 -0.929 4.993 1.00 75.81 99 ASP A CA 1
ATOM 802 C C . ASP A 1 99 ? 16.151 0.490 4.402 1.00 75.81 99 ASP A C 1
ATOM 804 O O . ASP A 1 99 ? 17.073 0.742 3.614 1.00 75.81 99 ASP A O 1
ATOM 808 N N . ASN A 1 100 ? 15.265 1.425 4.765 1.00 79.12 100 ASN A N 1
ATOM 809 C CA . ASN A 1 100 ? 15.323 2.823 4.334 1.00 79.12 100 ASN A CA 1
ATOM 810 C C . ASN A 1 100 ? 15.065 3.782 5.507 1.00 79.12 100 ASN A C 1
ATOM 812 O O . ASN A 1 100 ? 14.036 3.692 6.172 1.00 79.12 100 ASN A O 1
ATOM 816 N N . ASP A 1 101 ? 15.971 4.741 5.711 1.00 81.06 101 ASP A N 1
ATOM 817 C CA . ASP A 1 101 ? 15.868 5.750 6.775 1.00 81.06 101 ASP A CA 1
ATOM 818 C C . ASP A 1 101 ? 14.626 6.657 6.627 1.00 81.06 101 ASP A C 1
ATOM 820 O O . ASP A 1 101 ? 14.202 7.283 7.595 1.00 81.06 101 ASP A O 1
ATOM 824 N N . ASP A 1 102 ? 14.034 6.739 5.429 1.00 84.50 102 ASP A N 1
ATOM 825 C CA . ASP A 1 102 ? 12.846 7.558 5.139 1.00 84.50 102 ASP A CA 1
ATOM 826 C C . ASP A 1 102 ? 11.516 6.786 5.264 1.00 84.50 102 ASP A C 1
ATOM 828 O O . ASP A 1 102 ? 10.451 7.323 4.950 1.00 84.50 102 ASP A O 1
ATOM 832 N N . ALA A 1 103 ? 11.548 5.525 5.719 1.00 86.31 103 ALA A N 1
ATOM 833 C CA . ALA A 1 103 ? 10.363 4.670 5.814 1.00 86.31 103 ALA A CA 1
ATOM 834 C C . ALA A 1 103 ? 9.246 5.295 6.666 1.00 86.31 103 ALA A C 1
ATOM 836 O O . ALA A 1 103 ? 8.102 5.353 6.228 1.00 86.31 103 ALA A O 1
ATOM 837 N N . GLU A 1 104 ? 9.574 5.852 7.834 1.00 87.38 104 GLU A N 1
ATOM 838 C CA . GLU A 1 104 ? 8.582 6.455 8.735 1.00 87.38 104 GLU A CA 1
ATOM 839 C C . GLU A 1 104 ? 7.878 7.668 8.102 1.00 87.38 104 GLU A C 1
ATOM 841 O O . GLU A 1 104 ? 6.660 7.808 8.199 1.00 87.38 104 GLU A O 1
ATOM 846 N N . ASN A 1 105 ? 8.612 8.510 7.366 1.00 91.19 105 ASN A N 1
ATOM 847 C CA . ASN A 1 105 ? 8.012 9.638 6.647 1.00 91.19 105 ASN A CA 1
ATOM 848 C C . ASN A 1 105 ? 7.092 9.159 5.511 1.00 91.19 105 ASN A C 1
ATOM 850 O O . ASN A 1 105 ? 6.053 9.776 5.243 1.00 91.19 105 ASN A O 1
ATOM 854 N N . LEU A 1 106 ? 7.455 8.067 4.831 1.00 92.25 106 LEU A N 1
ATOM 855 C CA . LEU A 1 106 ? 6.624 7.447 3.800 1.00 92.25 106 LEU A CA 1
ATOM 856 C C . LEU A 1 106 ? 5.332 6.863 4.394 1.00 92.25 106 LEU A C 1
ATOM 858 O O . LEU A 1 106 ? 4.244 7.101 3.860 1.00 92.25 106 LEU A O 1
ATOM 862 N N . GLU A 1 107 ? 5.439 6.149 5.511 1.00 92.69 107 GLU A N 1
ATOM 863 C CA . GLU A 1 107 ? 4.300 5.601 6.251 1.00 92.69 107 GLU A CA 1
ATOM 864 C C . GLU A 1 107 ? 3.342 6.713 6.674 1.00 92.69 107 GLU A C 1
ATOM 866 O O . GLU A 1 107 ? 2.159 6.682 6.337 1.00 92.69 107 GLU A O 1
ATOM 871 N N . ASP A 1 108 ? 3.862 7.745 7.335 1.00 94.19 108 ASP A N 1
ATOM 872 C CA . ASP A 1 108 ? 3.071 8.857 7.852 1.00 94.19 108 ASP A CA 1
ATOM 873 C C . ASP A 1 108 ? 2.392 9.646 6.722 1.00 94.19 108 ASP A C 1
ATOM 875 O O . ASP A 1 108 ? 1.191 9.932 6.773 1.00 94.19 108 ASP A O 1
ATOM 879 N N . SER A 1 109 ? 3.134 9.980 5.661 1.00 95.19 109 SER A N 1
ATOM 880 C CA . SER A 1 109 ? 2.597 10.744 4.528 1.00 95.19 109 SER A CA 1
ATOM 881 C C . SER A 1 109 ? 1.556 9.967 3.720 1.00 95.19 109 SER A C 1
ATOM 883 O O . SER A 1 109 ? 0.532 10.534 3.313 1.00 95.19 109 SER A O 1
ATOM 885 N N . SER A 1 110 ? 1.766 8.664 3.520 1.00 96.19 110 SER A N 1
ATOM 886 C CA . SER A 1 110 ? 0.790 7.806 2.850 1.00 96.19 110 SER A CA 1
ATOM 887 C C . SER A 1 110 ? -0.449 7.579 3.718 1.00 96.19 110 SER A C 1
ATOM 889 O O . SER A 1 110 ? -1.565 7.694 3.204 1.00 96.19 110 SER A O 1
ATOM 891 N N . ALA A 1 111 ? -0.286 7.396 5.033 1.00 95.06 111 ALA A N 1
ATOM 892 C CA . ALA A 1 111 ? -1.395 7.275 5.973 1.00 95.06 111 ALA A CA 1
ATOM 893 C C . ALA A 1 111 ? -2.273 8.534 5.989 1.00 95.06 111 ALA A C 1
ATOM 895 O O . ALA A 1 111 ? -3.499 8.435 5.914 1.00 95.06 111 ALA A O 1
ATOM 896 N N . MET A 1 112 ? -1.670 9.725 6.010 1.00 95.88 112 MET A N 1
ATOM 897 C CA . MET A 1 112 ? -2.408 10.991 5.914 1.00 95.88 112 MET A CA 1
ATOM 898 C C . MET A 1 112 ? -3.162 11.146 4.586 1.00 95.88 112 MET A C 1
ATOM 900 O O . MET A 1 112 ? -4.189 11.819 4.532 1.00 95.88 112 MET A O 1
ATOM 904 N N . THR A 1 113 ? -2.660 10.540 3.510 1.00 96.25 113 THR A N 1
ATOM 905 C CA . THR A 1 113 ? -3.265 10.632 2.173 1.00 96.25 113 THR A CA 1
ATOM 906 C C . THR A 1 113 ? -4.434 9.662 1.991 1.00 96.25 113 THR A C 1
ATOM 908 O O . THR A 1 113 ? -5.398 9.971 1.286 1.00 96.25 113 THR A O 1
ATOM 911 N N . LEU A 1 114 ? -4.336 8.470 2.580 1.00 95.81 114 LEU A N 1
ATOM 912 C CA . LEU A 1 114 ? -5.244 7.353 2.316 1.00 95.81 114 LEU A CA 1
ATOM 913 C C . LEU A 1 114 ? -6.388 7.239 3.326 1.00 95.81 114 LEU A C 1
ATOM 915 O O . LEU A 1 114 ? -7.430 6.667 2.994 1.00 95.81 114 LEU A O 1
ATOM 919 N N . ASN A 1 115 ? -6.234 7.786 4.530 1.00 95.25 115 ASN A N 1
ATOM 920 C CA . ASN A 1 115 ? -7.168 7.573 5.636 1.00 95.25 115 ASN A CA 1
ATOM 921 C C . ASN A 1 115 ? -7.997 8.814 5.979 1.00 95.25 115 ASN A C 1
ATOM 923 O O . ASN A 1 115 ? -7.724 9.923 5.521 1.00 95.25 115 ASN A O 1
ATOM 927 N N . SER A 1 116 ? -9.032 8.616 6.799 1.00 94.56 116 SER A N 1
ATOM 928 C CA . SER A 1 116 ? -9.719 9.722 7.467 1.00 94.56 116 SER A CA 1
ATOM 929 C C . SER A 1 116 ? -8.761 10.454 8.422 1.00 94.56 116 SER A C 1
ATOM 931 O O . SER A 1 116 ? -7.784 9.855 8.892 1.00 94.56 116 SER A O 1
ATOM 933 N N . PRO A 1 117 ? -9.021 11.736 8.744 1.00 95.25 117 PRO A N 1
ATOM 934 C CA . PRO A 1 117 ? -8.214 12.477 9.712 1.00 95.25 117 PRO A CA 1
ATOM 935 C C . PRO A 1 117 ? -8.076 11.760 11.060 1.00 95.25 117 PRO A C 1
ATOM 937 O O . PRO A 1 117 ? -7.010 11.803 11.669 1.00 95.25 117 PRO A O 1
ATOM 940 N N . GLU A 1 118 ? -9.130 11.081 11.513 1.00 94.06 118 GLU A N 1
ATOM 941 C CA . GLU A 1 118 ? -9.164 10.355 12.781 1.00 94.06 118 GLU A CA 1
ATOM 942 C C . GLU A 1 118 ? -8.230 9.136 12.770 1.00 94.06 118 GLU A C 1
ATOM 944 O O . GLU A 1 118 ? -7.406 8.986 13.676 1.00 94.06 118 GLU A O 1
ATOM 949 N N . LEU A 1 119 ? -8.307 8.296 11.730 1.00 92.75 119 LEU A N 1
ATOM 950 C CA . LEU A 1 119 ? -7.437 7.124 11.584 1.00 92.75 119 LEU 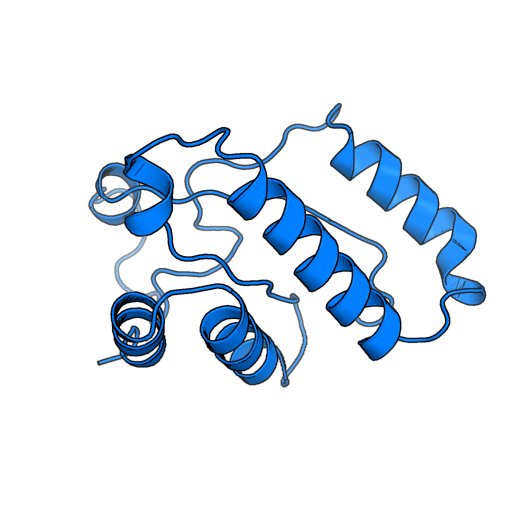A CA 1
ATOM 951 C C . LEU A 1 119 ? -5.973 7.528 11.395 1.00 92.75 119 LEU A C 1
ATOM 953 O O . LEU A 1 119 ? -5.088 6.970 12.045 1.00 92.75 119 LEU A O 1
ATOM 957 N N . ALA A 1 120 ? -5.717 8.535 10.553 1.00 94.12 120 ALA A N 1
ATOM 958 C CA . ALA A 1 120 ? -4.373 9.062 10.354 1.00 94.12 120 ALA A CA 1
ATOM 959 C C . ALA A 1 120 ? -3.793 9.591 11.673 1.00 94.12 120 ALA A C 1
ATOM 961 O O . ALA A 1 120 ? -2.674 9.243 12.034 1.00 94.12 120 ALA A O 1
ATOM 962 N N . ALA A 1 121 ? -4.562 10.368 12.444 1.00 92.69 121 ALA A N 1
ATOM 963 C CA . ALA A 1 121 ? -4.113 10.860 13.743 1.00 92.69 121 ALA A CA 1
ATOM 964 C C . ALA A 1 121 ? -3.802 9.720 14.725 1.00 92.69 121 ALA A C 1
ATOM 966 O O . ALA A 1 121 ? -2.805 9.801 15.442 1.00 92.69 121 ALA A O 1
ATOM 967 N N . SER A 1 122 ? -4.611 8.655 14.757 1.00 89.88 122 SER A N 1
ATOM 968 C CA . SER A 1 122 ? -4.317 7.486 15.595 1.00 89.88 122 SER A CA 1
ATOM 969 C C . SER A 1 122 ? -3.015 6.803 15.174 1.00 89.88 122 SER A C 1
ATOM 971 O O . SER A 1 122 ? -2.195 6.479 16.029 1.00 89.88 122 SER A O 1
ATOM 973 N N . PHE A 1 123 ? -2.792 6.634 13.868 1.00 90.12 123 PHE A N 1
ATOM 974 C CA . PHE A 1 123 ? -1.576 6.021 13.333 1.00 90.12 123 PHE A CA 1
ATOM 975 C C . PHE A 1 123 ? -0.323 6.859 13.618 1.00 90.12 123 PHE A C 1
ATOM 977 O O . PHE A 1 123 ? 0.704 6.328 14.028 1.00 90.12 123 PHE A O 1
ATOM 984 N N . LEU A 1 124 ? -0.397 8.184 13.486 1.00 90.38 124 LEU A N 1
ATOM 985 C CA . LEU A 1 124 ? 0.723 9.083 13.796 1.00 90.38 124 LEU A CA 1
ATOM 986 C C . LEU A 1 124 ? 1.089 9.098 15.291 1.00 90.38 124 LEU A C 1
ATOM 988 O O . LEU A 1 124 ? 2.200 9.468 15.656 1.00 90.38 124 LEU A O 1
ATOM 992 N N . ASN A 1 125 ? 0.172 8.689 16.173 1.00 87.75 125 ASN A N 1
ATOM 993 C CA . ASN A 1 125 ? 0.434 8.552 17.607 1.00 87.75 125 ASN A CA 1
ATOM 994 C C . ASN A 1 125 ? 0.775 7.106 18.022 1.00 87.75 125 ASN A C 1
ATOM 996 O O . ASN A 1 125 ? 0.815 6.830 19.215 1.00 87.75 125 ASN A O 1
ATOM 1000 N N . ARG A 1 126 ? 1.058 6.193 17.076 1.00 80.75 126 ARG A N 1
ATOM 1001 C CA . ARG A 1 126 ? 1.296 4.756 17.344 1.00 80.75 126 ARG A CA 1
ATOM 1002 C C . ARG A 1 126 ? 2.465 4.438 18.285 1.00 80.75 126 ARG A C 1
ATOM 1004 O O . ARG A 1 126 ? 2.513 3.340 18.819 1.00 80.75 126 ARG A O 1
ATOM 1011 N N . ARG A 1 127 ? 3.390 5.382 18.482 1.00 66.19 127 ARG A N 1
ATOM 1012 C CA . ARG A 1 127 ? 4.571 5.250 19.357 1.00 66.19 127 ARG A CA 1
ATOM 1013 C C . ARG A 1 127 ? 4.433 5.975 20.709 1.00 66.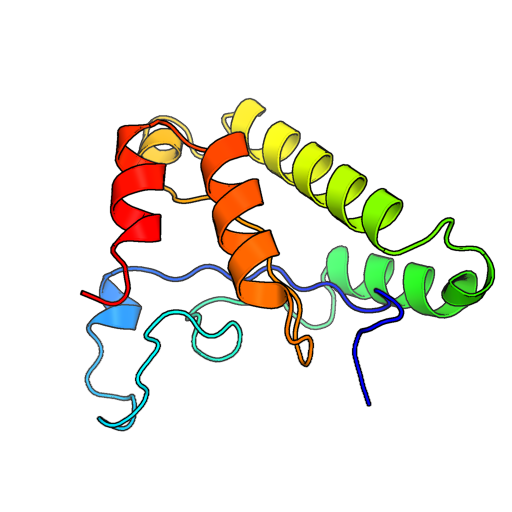19 127 ARG A C 1
ATOM 1015 O O . ARG A 1 127 ? 5.444 6.254 21.350 1.00 66.19 127 ARG A O 1
ATOM 1022 N N . ARG A 1 128 ? 3.220 6.372 21.113 1.00 51.03 128 ARG A N 1
ATOM 1023 C CA . ARG A 1 128 ? 2.956 7.075 22.384 1.00 51.03 128 ARG A CA 1
ATOM 1024 C C . ARG A 1 128 ? 2.190 6.239 23.391 1.00 51.03 128 ARG A C 1
ATOM 1026 O O . ARG A 1 128 ? 1.268 5.512 22.972 1.00 51.03 128 ARG A O 1
#

Mean predicted aligned error: 6.9 Å

Radius of gyration: 15.26 Å; Cα contacts (8 Å, |Δi|>4): 117; chains: 1; bounding box: 39×30×41 Å

Sequence (128 aa):
VTDRYCCSLFLAVNTLEYLESDDEEPDDESKWHPDEWGYSDGHDSELVKLSKTLWENHNTLPGEAFFFNAMISAMKQVKDSGIFGERTEEITWFISISDNDDAENLEDSSAMTLNSPELAASFLNRRR

Secondary structure (DSSP, 8-state):
---TT------EE--HHHHT-TTS-TT-S-TT-GGG-SEE--TTSHHHHHHHHHHHHGGG---HHHHHHHHHHHHHHHHHTTTTGGGGGG-------TT-TTHHHHHHHHHHHHS-HHHHHHHHTTT-

Foldseek 3Di:
DFCQLVLADKDAAADPVLLPDPPDDPDDLDSDDRVSGPDIDDCPDPRVVSSNVSNVCSVPDPGDVVVLVVVLVVQLCVLVVCPVPPCSQVDQDFDAGPPDPCRVVRRLVSSVVRHDPVSSVCVVVSSD

pLDDT: mean 82.15, std 13.41, range [44.34, 96.31]